Protein AF-A0A2R4W1M3-F1 (afdb_monomer_lite)

Secondary structure (DSSP, 8-state):
--------PPP--BSBEEE--HHHHHHHHHT--EEEEEEEETTEEEEEEEEEEEEEE--SSPPPEEETTEEEEEGGGSS-EEEEE-TTT--EEEEEE-SSEEEEEEE---HHHHHHHHHHHHHHHHHHSSS----

Foldseek 3Di:
DDPPPPPPDDDDDDQKDKFQDLVVVQVVLQPFFKKWKWKAFPVGTDDIDIATAPEEEADDPDDWDDPPRYTYHHSVQFRIKIWHADPVVRFIWIWGHDPGIIMIIGGDDDPPVVVVVVVVVVVVVVVVVPPPDDD

Radius of gyration: 19.26 Å; chains: 1; bounding box: 47×77×34 Å

Structure (mmCIF, N/CA/C/O backbone):
data_AF-A0A2R4W1M3-F1
#
_entry.id   AF-A0A2R4W1M3-F1
#
loop_
_atom_site.group_PDB
_atom_site.id
_atom_site.type_symbol
_atom_site.label_atom_id
_atom_site.label_alt_id
_atom_site.label_comp_id
_atom_site.label_asym_id
_atom_site.label_entity_id
_atom_site.label_seq_id
_atom_site.pdbx_PDB_ins_code
_atom_site.Cartn_x
_atom_site.Cartn_y
_atom_site.Cartn_z
_atom_site.occupancy
_atom_site.B_iso_or_equiv
_atom_site.auth_seq_id
_atom_site.auth_comp_id
_atom_site.auth_asym_id
_atom_site.auth_atom_id
_atom_site.pdbx_PDB_model_num
ATOM 1 N N . MET A 1 1 ? -34.669 28.988 6.140 1.00 44.16 1 MET A N 1
ATOM 2 C CA . MET A 1 1 ? -33.745 27.832 6.177 1.00 44.16 1 MET A CA 1
ATOM 3 C C . MET A 1 1 ? -33.191 27.624 4.780 1.00 44.16 1 MET A C 1
ATOM 5 O O . MET A 1 1 ? -33.916 27.179 3.902 1.00 44.16 1 MET A O 1
ATOM 9 N N . GLN A 1 2 ? -31.950 28.040 4.546 1.00 42.50 2 GLN A N 1
ATOM 10 C CA . GLN A 1 2 ? -31.297 27.914 3.248 1.00 42.50 2 GLN A CA 1
ATOM 11 C C . GLN A 1 2 ? -30.707 26.503 3.169 1.00 42.50 2 GLN A C 1
ATOM 13 O O . GLN A 1 2 ? -29.810 26.169 3.941 1.00 42.50 2 GLN A O 1
ATOM 18 N N . LYS A 1 3 ? -31.268 25.646 2.305 1.00 48.78 3 LYS A N 1
ATOM 19 C CA . LYS A 1 3 ? -30.679 24.337 1.994 1.00 48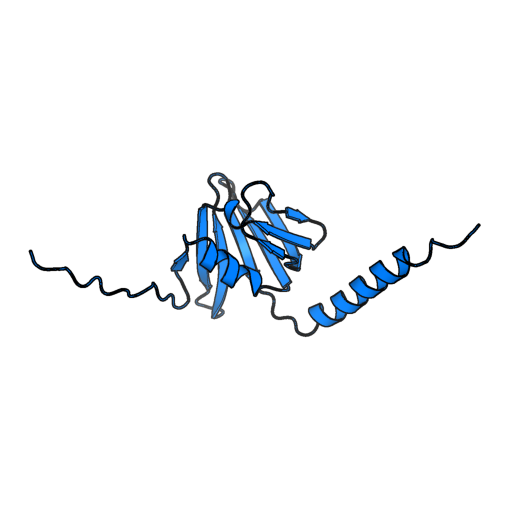.78 3 LYS A CA 1
ATOM 20 C C . LYS A 1 3 ? -29.295 24.600 1.408 1.00 48.78 3 LYS A C 1
ATOM 22 O O . LYS A 1 3 ? -29.184 25.144 0.311 1.00 48.78 3 LYS A O 1
ATOM 27 N N . ARG A 1 4 ? -28.253 24.251 2.160 1.00 51.81 4 ARG A N 1
ATOM 28 C CA . ARG A 1 4 ? -26.889 24.175 1.643 1.00 51.81 4 ARG A CA 1
ATOM 29 C C . ARG A 1 4 ? -26.920 23.108 0.551 1.00 51.81 4 ARG A C 1
ATOM 31 O O . ARG A 1 4 ? -27.242 21.959 0.834 1.00 51.81 4 ARG A O 1
ATOM 38 N N . VAL A 1 5 ? -26.678 23.500 -0.695 1.00 57.19 5 VAL A N 1
ATOM 39 C CA . VAL A 1 5 ? -26.357 22.537 -1.747 1.00 57.19 5 VAL A CA 1
ATOM 40 C C . VAL A 1 5 ? -24.977 22.012 -1.376 1.00 57.19 5 VAL A C 1
ATOM 42 O O . VAL A 1 5 ? -23.991 22.735 -1.496 1.00 57.19 5 VAL A O 1
ATOM 45 N N . GLU A 1 6 ? -24.915 20.809 -0.811 1.00 60.44 6 GLU A N 1
ATOM 46 C CA . GLU A 1 6 ? -23.653 20.092 -0.674 1.00 60.44 6 GLU A CA 1
ATOM 47 C C . GLU A 1 6 ? -23.130 19.865 -2.091 1.00 60.44 6 GLU A C 1
ATOM 49 O O . GLU A 1 6 ? -23.709 19.103 -2.865 1.00 60.44 6 GLU A O 1
ATOM 54 N N . SER A 1 7 ? -22.081 20.589 -2.479 1.00 59.38 7 SER A N 1
ATOM 55 C CA . SER A 1 7 ? -21.357 20.266 -3.700 1.00 59.38 7 SER A CA 1
ATOM 56 C C . SER A 1 7 ? -20.729 18.892 -3.484 1.00 59.38 7 SER A C 1
ATOM 58 O O . SER A 1 7 ? -19.707 18.776 -2.810 1.00 59.38 7 SER A O 1
ATOM 60 N N . GLY A 1 8 ? -21.384 17.851 -3.998 1.00 71.88 8 GLY A N 1
ATOM 61 C CA . GLY A 1 8 ? -20.969 16.452 -3.907 1.00 71.88 8 GLY A CA 1
ATOM 62 C C . GLY A 1 8 ? -19.758 16.137 -4.783 1.00 71.88 8 GLY A C 1
ATOM 63 O O . GLY A 1 8 ? -19.815 15.236 -5.614 1.00 71.88 8 GLY A O 1
ATOM 64 N N . LEU A 1 9 ? -18.681 16.909 -4.645 1.00 77.44 9 LEU A N 1
ATOM 65 C CA . LEU A 1 9 ? -17.403 16.593 -5.265 1.00 77.44 9 LEU A CA 1
ATOM 66 C C . LEU A 1 9 ? -16.717 15.524 -4.414 1.00 77.44 9 LEU A C 1
ATOM 68 O O . LEU A 1 9 ? -16.468 15.723 -3.227 1.00 77.44 9 LEU A O 1
ATOM 72 N N . VAL A 1 10 ? -16.441 14.378 -5.031 1.00 82.88 10 VAL A N 1
ATOM 73 C CA . VAL A 1 10 ? -15.589 13.335 -4.452 1.00 82.88 10 VAL A CA 1
ATOM 74 C C . VAL A 1 10 ? -14.124 13.748 -4.635 1.00 82.88 10 VAL A C 1
ATOM 76 O O . VAL A 1 10 ? -13.802 14.506 -5.552 1.00 82.88 10 VAL A O 1
ATOM 79 N N . ALA A 1 11 ? -13.239 13.276 -3.756 1.00 85.00 11 ALA A N 1
ATOM 80 C CA . ALA A 1 11 ? -11.810 13.554 -3.848 1.00 85.00 11 ALA A CA 1
ATOM 81 C C . ALA A 1 11 ? -11.219 13.062 -5.182 1.00 85.00 11 ALA A C 1
ATOM 83 O O . ALA A 1 11 ? -11.558 11.983 -5.668 1.00 85.00 11 ALA A O 1
ATOM 84 N N . CYS A 1 12 ? -10.310 13.856 -5.747 1.00 86.75 12 CYS A N 1
ATOM 85 C CA . CYS A 1 12 ? -9.506 13.506 -6.912 1.00 86.75 12 CYS A CA 1
ATOM 86 C C . CYS A 1 12 ? -8.034 13.566 -6.498 1.00 86.75 12 CYS A C 1
ATOM 88 O O . CYS A 1 12 ? -7.588 14.592 -5.984 1.00 86.75 12 CYS A O 1
ATOM 90 N N . PHE A 1 13 ? -7.305 12.471 -6.700 1.00 86.06 13 PHE A N 1
ATOM 91 C CA . PHE A 1 13 ? -5.886 12.366 -6.373 1.00 86.06 13 PHE A CA 1
ATOM 92 C C . PHE A 1 13 ? -5.070 12.327 -7.663 1.00 86.06 13 PHE A C 1
ATOM 94 O O . PHE A 1 13 ? -5.436 11.624 -8.605 1.00 86.06 13 PHE A O 1
ATOM 101 N N . VAL A 1 14 ? -3.965 13.070 -7.698 1.00 87.31 14 VAL A N 1
ATOM 102 C CA . VAL A 1 14 ? -2.999 13.055 -8.801 1.00 87.31 14 VAL A CA 1
ATOM 103 C C . VAL A 1 14 ? -1.631 12.788 -8.192 1.00 87.31 14 VAL A C 1
ATOM 105 O O . VAL A 1 14 ? -1.152 13.613 -7.420 1.00 87.31 14 VAL A O 1
ATOM 108 N N . ASN A 1 15 ? -1.037 11.646 -8.545 1.00 85.62 15 ASN A N 1
ATOM 109 C CA . ASN A 1 15 ? 0.282 11.138 -8.132 1.00 85.62 15 ASN A CA 1
ATOM 110 C C . ASN A 1 15 ? 0.466 10.829 -6.639 1.00 85.62 15 ASN A C 1
ATOM 112 O O . ASN A 1 15 ? 1.025 9.789 -6.305 1.00 85.62 15 ASN A O 1
ATOM 116 N N . ASP A 1 16 ? -0.011 11.690 -5.747 1.00 91.31 16 ASP A N 1
ATOM 117 C CA . ASP A 1 16 ? 0.202 11.586 -4.308 1.00 91.31 16 ASP A CA 1
ATOM 118 C C . ASP A 1 16 ? -1.100 11.862 -3.555 1.00 91.31 16 ASP A C 1
ATOM 120 O O . ASP A 1 16 ? -1.948 12.661 -3.971 1.00 91.31 16 ASP A O 1
ATOM 124 N N . GLY A 1 17 ? -1.277 11.196 -2.417 1.00 94.06 17 GLY A N 1
ATOM 125 C CA . GLY A 1 17 ? -2.468 11.396 -1.603 1.00 94.06 17 GLY A CA 1
ATOM 126 C C . GLY A 1 17 ? -2.687 10.323 -0.554 1.00 94.06 17 GLY A C 1
ATOM 127 O O . GLY A 1 17 ? -2.073 9.262 -0.593 1.00 94.06 17 GLY A O 1
ATOM 128 N N . ILE A 1 18 ? -3.589 10.609 0.383 1.00 96.25 18 ILE A N 1
ATOM 129 C CA . ILE A 1 18 ? -3.979 9.685 1.448 1.00 96.25 18 ILE A CA 1
ATOM 130 C C . ILE A 1 18 ? -5.418 9.232 1.214 1.00 96.25 18 ILE A C 1
ATOM 132 O O . ILE A 1 18 ? -6.330 10.048 1.072 1.00 96.25 18 ILE A O 1
ATOM 136 N N . ILE A 1 19 ? -5.621 7.919 1.212 1.00 96.38 19 ILE A N 1
ATOM 137 C CA . ILE A 1 19 ? -6.899 7.260 0.975 1.00 96.38 19 ILE A CA 1
ATOM 138 C C . ILE A 1 19 ? -7.314 6.514 2.239 1.00 96.38 19 ILE A C 1
ATOM 140 O O . ILE A 1 19 ? -6.734 5.495 2.611 1.00 96.38 19 ILE A O 1
ATOM 144 N N . TYR A 1 20 ? -8.374 7.010 2.873 1.00 96.06 20 TYR A N 1
ATOM 145 C CA . TYR A 1 20 ? -8.997 6.380 4.043 1.00 96.06 20 TYR A CA 1
ATOM 146 C C . TYR A 1 20 ? -10.133 5.425 3.661 1.00 96.06 20 TYR A C 1
ATOM 148 O O . TYR A 1 20 ? -10.448 4.474 4.381 1.00 96.06 20 TYR A O 1
ATOM 156 N N . GLN A 1 21 ? -10.786 5.680 2.525 1.00 95.88 21 GLN A N 1
ATOM 157 C CA . GLN A 1 21 ? -11.982 4.956 2.129 1.00 95.88 21 GLN A CA 1
ATOM 158 C C . GLN A 1 21 ? -11.625 3.538 1.669 1.00 95.88 21 GLN A C 1
ATOM 160 O O . GLN A 1 21 ? -11.005 3.334 0.628 1.00 95.88 21 GLN A O 1
ATOM 165 N N . LYS A 1 22 ? -12.094 2.526 2.410 1.00 96.44 22 LYS A N 1
ATOM 166 C CA . LYS A 1 22 ? -11.770 1.107 2.153 1.00 96.44 22 LYS A CA 1
ATOM 167 C C . LYS A 1 22 ? -12.137 0.622 0.755 1.00 96.44 22 LYS A C 1
ATOM 169 O O . LYS A 1 22 ? -11.467 -0.250 0.216 1.00 96.44 22 LYS A O 1
ATOM 174 N N . LYS A 1 23 ? -13.200 1.178 0.169 1.00 95.44 23 LYS A N 1
ATOM 175 C CA . LYS A 1 23 ? -13.619 0.853 -1.202 1.00 95.44 23 LYS A CA 1
ATOM 176 C C . LYS A 1 23 ? -12.601 1.334 -2.238 1.00 95.44 23 LYS A C 1
ATOM 178 O O . LYS A 1 23 ? -12.326 0.600 -3.179 1.00 95.44 23 LYS A O 1
ATOM 183 N N . ASP A 1 24 ? -12.016 2.508 -2.025 1.00 95.62 24 ASP A N 1
ATOM 184 C CA . ASP A 1 24 ? -11.024 3.081 -2.935 1.00 95.62 24 ASP A CA 1
ATOM 185 C C . ASP A 1 24 ? -9.672 2.378 -2.770 1.00 95.62 24 ASP A C 1
ATOM 187 O O . ASP A 1 24 ? -9.053 2.012 -3.765 1.00 95.62 24 ASP A O 1
ATOM 191 N N . MET A 1 25 ? -9.277 2.066 -1.526 1.00 97.19 25 MET A N 1
ATOM 192 C CA . MET A 1 25 ? -8.121 1.198 -1.253 1.00 97.19 25 MET A CA 1
ATOM 193 C C . MET A 1 25 ? -8.271 -0.159 -1.950 1.00 97.19 25 MET A C 1
ATOM 195 O O . MET A 1 25 ? -7.337 -0.630 -2.588 1.00 97.19 25 MET A O 1
ATOM 199 N N . LEU A 1 26 ? -9.453 -0.781 -1.844 1.00 97.31 26 LEU A N 1
ATOM 200 C CA . LEU A 1 26 ? -9.725 -2.075 -2.466 1.00 97.31 26 LEU A CA 1
ATOM 201 C C . LEU A 1 26 ? -9.601 -1.985 -3.980 1.00 97.31 26 LEU A C 1
ATOM 203 O O . LEU A 1 26 ? -8.953 -2.842 -4.565 1.00 97.31 26 LEU A O 1
ATOM 207 N N . ARG A 1 27 ? -10.181 -0.952 -4.598 1.00 94.88 27 ARG A N 1
ATOM 208 C CA . ARG A 1 27 ? -10.098 -0.739 -6.044 1.00 94.88 27 ARG A CA 1
ATOM 209 C C . ARG A 1 27 ? -8.644 -0.647 -6.511 1.00 94.88 27 ARG A C 1
ATOM 211 O O . ARG A 1 27 ? -8.246 -1.436 -7.350 1.00 94.88 27 ARG A O 1
ATOM 218 N N . ILE A 1 28 ? -7.855 0.246 -5.915 1.00 93.88 28 ILE A N 1
ATOM 219 C CA . ILE A 1 28 ? -6.466 0.498 -6.335 1.00 93.88 28 ILE A CA 1
ATOM 220 C C . ILE A 1 28 ? -5.586 -0.736 -6.137 1.00 93.88 28 ILE A C 1
ATOM 222 O O . ILE A 1 28 ? -4.822 -1.106 -7.020 1.00 93.88 28 ILE A O 1
ATOM 226 N N . LEU A 1 29 ? -5.698 -1.395 -4.983 1.00 96.44 29 LEU A N 1
ATOM 227 C CA . LEU A 1 29 ? -4.875 -2.564 -4.683 1.00 96.44 29 LEU A CA 1
ATOM 228 C C . LEU A 1 29 ? -5.284 -3.797 -5.503 1.00 96.44 29 LEU A C 1
ATOM 230 O O . LEU A 1 29 ? -4.449 -4.672 -5.713 1.00 96.44 29 LEU A O 1
ATOM 234 N N . SER A 1 30 ? -6.549 -3.898 -5.933 1.00 95.62 30 SER A N 1
ATOM 235 C CA . SER A 1 30 ? -7.029 -5.029 -6.748 1.00 95.62 30 SER A CA 1
ATOM 236 C C . SER A 1 30 ? -6.478 -5.013 -8.169 1.00 95.62 30 SER A C 1
ATOM 238 O O . SER A 1 30 ? -6.419 -6.069 -8.789 1.00 95.62 30 SER A O 1
ATOM 240 N N . ASP A 1 31 ? -6.077 -3.843 -8.665 1.00 91.62 31 ASP A N 1
ATOM 241 C CA . ASP A 1 31 ? -5.493 -3.687 -10.000 1.00 91.62 31 ASP A CA 1
ATOM 242 C C . ASP A 1 31 ? -4.004 -4.092 -10.026 1.00 91.62 31 ASP A C 1
ATOM 244 O O . ASP A 1 31 ? -3.375 -4.124 -11.082 1.00 91.62 31 ASP A O 1
ATOM 248 N N . LEU A 1 32 ? -3.422 -4.416 -8.864 1.00 93.62 32 LEU A N 1
ATOM 249 C CA . LEU A 1 32 ? -2.041 -4.870 -8.755 1.00 93.62 32 LEU A CA 1
ATOM 250 C C . LEU A 1 32 ? -1.909 -6.346 -9.118 1.00 93.62 32 LEU A C 1
ATOM 252 O O . LEU A 1 32 ? -2.728 -7.178 -8.733 1.00 93.62 32 LEU A O 1
ATOM 256 N N . LEU A 1 33 ? -0.811 -6.668 -9.799 1.00 92.44 33 LEU A N 1
ATOM 257 C CA . LEU A 1 33 ? -0.472 -8.023 -10.217 1.00 92.44 33 LEU A CA 1
ATOM 258 C C . LEU A 1 33 ? 0.768 -8.499 -9.470 1.00 92.44 33 LEU A C 1
ATOM 260 O O . LEU A 1 33 ? 0.654 -9.079 -8.391 1.00 92.44 33 LEU A O 1
ATOM 264 N N . PHE A 1 34 ? 1.956 -8.224 -10.001 1.00 94.00 34 PHE A N 1
ATOM 265 C CA . PHE A 1 34 ? 3.218 -8.506 -9.331 1.00 94.00 34 PHE A CA 1
ATOM 266 C C . PHE A 1 34 ? 3.733 -7.274 -8.624 1.00 94.00 34 PHE A C 1
ATOM 268 O O . PHE A 1 34 ? 3.716 -6.170 -9.166 1.00 94.00 34 PHE A O 1
ATOM 275 N N . VAL A 1 35 ? 4.201 -7.475 -7.400 1.00 95.88 35 VAL A N 1
ATOM 276 C CA . VAL A 1 35 ? 4.705 -6.391 -6.571 1.00 95.88 35 VAL A CA 1
ATOM 277 C C . VAL A 1 35 ? 5.962 -6.821 -5.833 1.00 95.88 35 VAL A C 1
ATOM 279 O O . VAL A 1 35 ? 6.098 -7.977 -5.421 1.00 95.88 35 VAL A O 1
ATOM 282 N N . LYS A 1 36 ? 6.855 -5.861 -5.606 1.00 96.06 36 LYS A N 1
ATOM 283 C CA . LYS A 1 36 ? 7.832 -5.929 -4.521 1.00 96.06 36 LYS A CA 1
ATOM 284 C C . LYS A 1 36 ? 7.198 -5.302 -3.284 1.00 96.06 36 LYS A C 1
ATOM 286 O O . 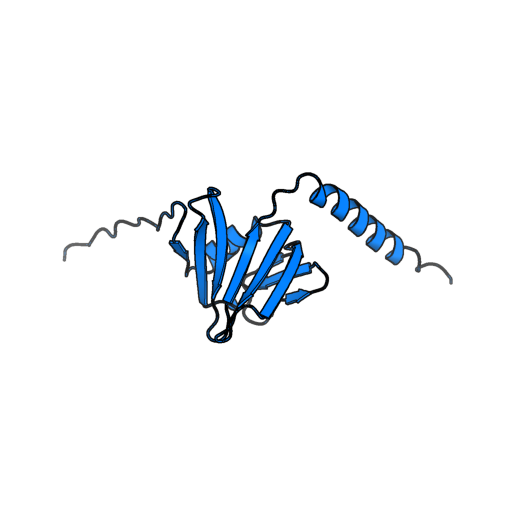LYS A 1 36 ? 6.501 -4.294 -3.391 1.00 96.06 36 LYS A O 1
ATOM 291 N N . TYR A 1 37 ? 7.444 -5.872 -2.112 1.00 97.25 37 TYR A N 1
ATOM 292 C CA . TYR A 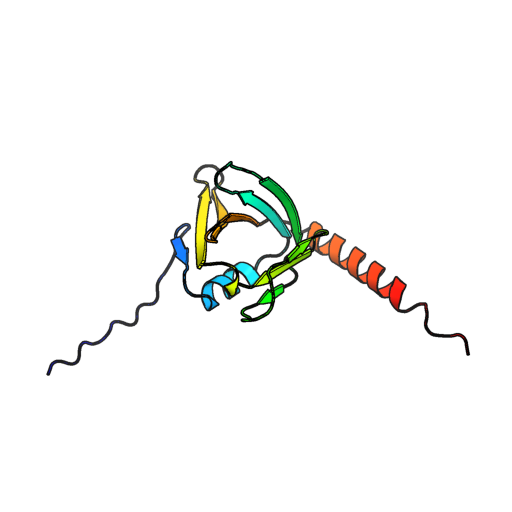1 37 ? 6.982 -5.313 -0.848 1.00 97.25 37 TYR A CA 1
ATOM 293 C C . TYR A 1 37 ? 8.114 -5.139 0.160 1.00 97.25 37 TYR A C 1
ATOM 295 O O . TYR A 1 37 ? 9.110 -5.868 0.159 1.00 97.25 37 TYR A O 1
ATOM 303 N N . GLU A 1 38 ? 7.938 -4.165 1.046 1.00 97.88 38 GLU A N 1
ATOM 304 C CA . GLU A 1 38 ? 8.855 -3.846 2.137 1.00 97.88 38 GLU A CA 1
ATOM 305 C C . GLU A 1 38 ? 8.048 -3.541 3.402 1.00 97.88 38 GLU A C 1
ATOM 307 O O . GLU A 1 38 ? 7.168 -2.685 3.386 1.00 97.88 38 GLU A O 1
ATOM 312 N N . GLN A 1 39 ? 8.328 -4.245 4.499 1.00 97.81 39 GLN A N 1
ATOM 313 C CA . GLN A 1 39 ? 7.718 -3.982 5.802 1.00 97.81 39 GLN A CA 1
ATOM 314 C C . GLN A 1 39 ? 8.653 -3.107 6.636 1.00 97.81 39 GLN A C 1
ATOM 316 O O . GLN A 1 39 ? 9.809 -3.484 6.849 1.00 97.81 39 GLN A O 1
ATOM 321 N N . TYR A 1 40 ? 8.133 -2.002 7.161 1.00 98.38 40 TYR 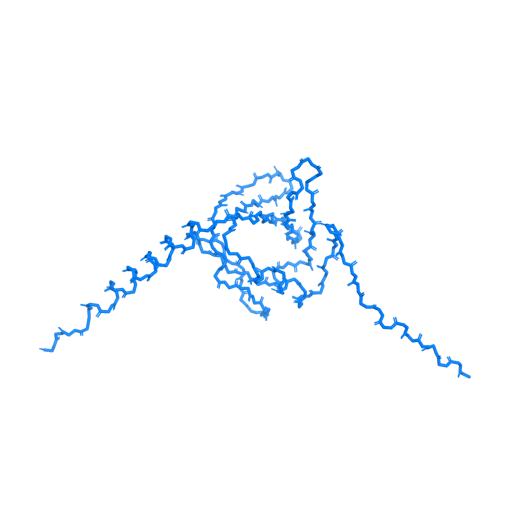A N 1
ATOM 322 C CA . TYR A 1 40 ? 8.843 -1.075 8.039 1.00 98.38 40 TYR A CA 1
ATOM 323 C C . TYR A 1 40 ? 8.176 -1.005 9.410 1.00 98.38 40 TYR A C 1
ATOM 325 O O . TYR A 1 40 ? 6.954 -0.985 9.495 1.00 98.38 40 TYR A O 1
ATOM 333 N N . ASP A 1 41 ? 8.966 -0.923 10.476 1.00 97.38 41 ASP A N 1
ATOM 334 C CA . ASP A 1 41 ? 8.493 -0.550 11.814 1.00 97.38 41 ASP A CA 1
ATOM 335 C C . ASP A 1 41 ? 9.342 0.598 12.392 1.00 97.38 41 ASP A C 1
ATOM 337 O O . ASP A 1 41 ? 10.155 1.205 11.689 1.00 97.38 41 ASP A O 1
ATOM 341 N N . SER A 1 42 ? 9.181 0.895 13.685 1.00 95.69 42 SER A N 1
ATOM 342 C CA . SER A 1 42 ? 9.919 1.955 14.392 1.00 95.69 42 SER A CA 1
ATOM 343 C C . SER A 1 42 ? 11.448 1.833 14.331 1.00 95.69 42 SER A C 1
ATOM 345 O O . SER A 1 42 ? 12.156 2.816 14.537 1.00 95.69 42 SER A O 1
ATOM 347 N N . SER A 1 43 ? 11.969 0.646 14.034 1.00 96.62 43 SER A N 1
ATOM 348 C CA . SER A 1 43 ? 13.399 0.361 13.906 1.00 96.62 43 SER A CA 1
ATOM 349 C C . SER A 1 43 ? 13.867 0.192 12.456 1.00 96.62 43 SER A C 1
ATOM 351 O O . SER A 1 43 ? 15.020 -0.174 12.223 1.00 96.62 43 SER A O 1
ATOM 353 N N . GLY A 1 44 ? 13.003 0.494 11.482 1.00 97.00 44 GLY A N 1
ATOM 354 C CA . GLY A 1 44 ? 13.325 0.544 10.057 1.00 97.00 44 GLY A CA 1
ATOM 355 C C . GLY A 1 44 ? 12.840 -0.673 9.269 1.00 97.00 44 GLY A C 1
ATOM 356 O O . GLY A 1 44 ? 11.841 -1.303 9.612 1.00 97.00 44 GLY A O 1
ATOM 357 N N . LEU A 1 45 ? 13.537 -0.982 8.171 1.00 97.81 45 LEU A N 1
ATOM 358 C CA . LEU A 1 45 ? 13.182 -2.076 7.264 1.00 97.81 45 LEU A CA 1
ATOM 359 C C . LEU A 1 45 ? 13.332 -3.435 7.963 1.00 97.81 45 LEU A C 1
ATOM 361 O O . LEU A 1 45 ? 14.410 -3.776 8.452 1.00 97.81 45 LEU A O 1
ATOM 365 N N . LYS A 1 46 ? 12.263 -4.232 7.969 1.00 97.62 46 LYS A N 1
ATOM 366 C CA . LYS A 1 46 ? 12.227 -5.559 8.598 1.00 97.62 46 LYS A CA 1
ATOM 367 C C . LYS A 1 46 ? 12.225 -6.708 7.62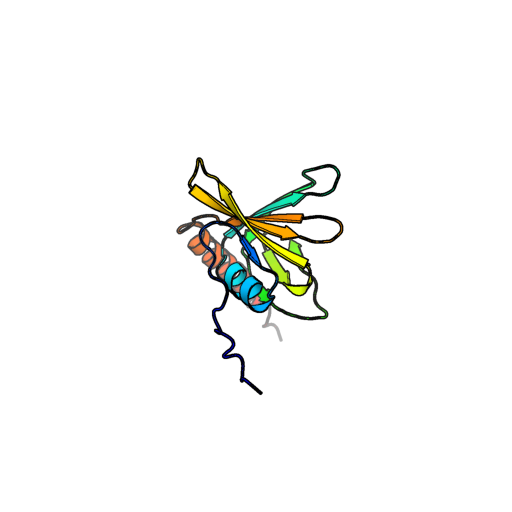7 1.00 97.62 46 LYS A C 1
ATOM 369 O O . LYS A 1 46 ? 12.910 -7.704 7.853 1.00 97.62 46 LYS A O 1
ATOM 374 N N . LYS A 1 47 ? 11.406 -6.605 6.590 1.00 95.19 47 LYS A N 1
ATOM 375 C CA . LYS A 1 47 ? 11.203 -7.683 5.628 1.00 95.19 47 LYS A CA 1
ATOM 376 C C . LYS A 1 47 ? 11.066 -7.094 4.246 1.00 95.19 47 LYS A C 1
ATOM 378 O O . LYS A 1 47 ? 10.505 -6.017 4.080 1.00 95.19 47 LYS A O 1
ATOM 383 N N . THR A 1 48 ? 11.546 -7.839 3.268 1.00 96.94 48 THR A N 1
ATOM 384 C CA . THR A 1 48 ? 11.361 -7.541 1.857 1.00 96.94 48 THR A CA 1
ATOM 385 C C . THR A 1 48 ? 11.020 -8.829 1.126 1.00 96.94 48 THR A C 1
ATOM 387 O O . THR A 1 48 ? 11.350 -9.920 1.599 1.00 96.94 48 THR A O 1
ATOM 390 N N . GLY A 1 49 ? 10.331 -8.711 0.004 1.00 95.44 49 GLY A N 1
ATOM 391 C CA . GLY A 1 49 ? 10.031 -9.838 -0.857 1.00 95.44 49 GLY A CA 1
ATOM 392 C C . GLY A 1 49 ? 9.305 -9.401 -2.114 1.00 95.44 49 GLY A C 1
ATOM 393 O O . GLY A 1 49 ? 9.014 -8.221 -2.310 1.00 95.44 49 GLY A O 1
ATOM 394 N N . GLU A 1 50 ? 9.003 -10.377 -2.955 1.00 95.75 50 GLU A N 1
ATOM 395 C CA . GLU A 1 50 ? 8.190 -10.207 -4.151 1.00 95.75 50 GLU A CA 1
ATOM 396 C C . GLU A 1 50 ? 7.042 -11.211 -4.127 1.00 95.75 50 GLU A C 1
ATOM 398 O O . GLU A 1 50 ? 7.143 -12.287 -3.529 1.00 95.75 50 GLU A O 1
ATOM 403 N N . GLY A 1 51 ? 5.935 -10.865 -4.770 1.00 94.19 51 GLY A N 1
ATOM 404 C CA . GLY A 1 51 ? 4.810 -11.775 -4.886 1.00 94.19 51 GLY A CA 1
ATOM 405 C C . GLY A 1 51 ? 3.708 -11.258 -5.788 1.00 94.19 51 GLY A C 1
ATOM 406 O O . GLY A 1 51 ? 3.692 -10.097 -6.196 1.00 94.19 51 GLY A O 1
ATOM 407 N N . ARG A 1 52 ? 2.770 -12.154 -6.081 1.00 94.31 52 ARG A N 1
ATOM 408 C CA . ARG A 1 52 ? 1.549 -11.854 -6.812 1.00 94.31 52 ARG A CA 1
ATOM 409 C C . ARG A 1 52 ? 0.434 -11.490 -5.849 1.00 94.31 52 ARG A C 1
ATOM 411 O O . ARG A 1 52 ? 0.165 -12.236 -4.904 1.00 94.31 52 ARG A O 1
ATOM 418 N N . VAL A 1 53 ? -0.264 -10.400 -6.123 1.00 95.62 53 VAL A N 1
ATOM 419 C CA . VAL A 1 53 ? -1.537 -10.073 -5.488 1.00 95.62 53 VAL A CA 1
ATOM 420 C C . VAL A 1 53 ? -2.592 -11.026 -6.039 1.00 95.62 53 VAL A C 1
ATOM 422 O O . VAL A 1 53 ? -3.064 -10.909 -7.162 1.00 95.62 53 VAL A O 1
ATOM 425 N N . PHE A 1 54 ? -2.925 -12.036 -5.240 1.00 94.00 54 PHE A N 1
ATOM 426 C CA . PHE A 1 54 ? -3.940 -13.032 -5.576 1.00 94.00 54 PHE A CA 1
ATOM 427 C C . PHE A 1 54 ? -5.343 -12.513 -5.310 1.00 94.00 54 PHE A C 1
ATOM 429 O O . PHE A 1 54 ? -6.284 -12.825 -6.040 1.00 94.00 54 PHE A O 1
ATOM 436 N N . ARG A 1 55 ? -5.505 -11.774 -4.211 1.00 95.44 55 ARG A N 1
ATOM 437 C CA . ARG A 1 55 ? -6.804 -11.240 -3.828 1.00 95.44 55 ARG A CA 1
ATOM 438 C C . ARG A 1 55 ? -6.661 -10.020 -2.952 1.00 95.44 55 ARG A C 1
ATOM 440 O O . ARG A 1 55 ? -5.909 -10.036 -1.981 1.00 95.44 55 ARG A O 1
ATOM 447 N N . VAL A 1 56 ? -7.500 -9.033 -3.222 1.00 97.62 56 VAL A N 1
ATOM 448 C CA . VAL A 1 56 ? -7.784 -7.945 -2.296 1.00 97.62 56 VAL A CA 1
ATOM 449 C C . VAL A 1 56 ? -9.249 -8.022 -1.911 1.00 97.62 56 VAL A C 1
ATOM 451 O O . VAL A 1 56 ? -10.117 -8.289 -2.742 1.00 97.62 56 VAL A O 1
ATOM 454 N N . TYR A 1 57 ? -9.538 -7.856 -0.631 1.00 97.12 57 TYR A N 1
ATOM 455 C CA . TYR A 1 57 ? -10.892 -7.955 -0.118 1.00 97.12 57 TYR A CA 1
ATOM 456 C C . TYR A 1 57 ? -11.113 -7.007 1.055 1.00 97.12 57 TYR A C 1
ATOM 458 O O . TYR A 1 57 ? -10.180 -6.497 1.671 1.00 97.12 57 TYR A O 1
ATOM 466 N N . ASN A 1 58 ? -12.384 -6.754 1.343 1.00 96.25 58 ASN A N 1
ATOM 467 C CA . ASN A 1 58 ? -12.835 -5.983 2.490 1.00 96.25 58 ASN A CA 1
ATOM 468 C C . ASN A 1 58 ? -13.687 -6.913 3.353 1.00 96.25 58 ASN A C 1
ATOM 470 O O . ASN A 1 58 ? -14.841 -7.190 3.028 1.00 96.25 58 ASN A O 1
ATOM 474 N N . ASN A 1 59 ? -13.082 -7.463 4.401 1.00 95.62 59 ASN A N 1
ATOM 475 C CA . ASN A 1 59 ? -13.707 -8.447 5.279 1.00 95.62 59 ASN A CA 1
ATOM 476 C C . ASN A 1 59 ? -13.367 -8.113 6.741 1.00 95.62 59 ASN A C 1
ATOM 478 O O . ASN A 1 59 ? -12.316 -7.546 7.017 1.00 95.62 59 ASN A O 1
ATOM 482 N N . THR A 1 60 ? -14.247 -8.397 7.695 1.00 93.44 60 THR A N 1
ATOM 483 C CA . THR A 1 60 ? -14.028 -8.028 9.106 1.00 93.44 60 THR A CA 1
ATOM 484 C C . THR A 1 60 ? -13.285 -9.088 9.922 1.00 93.44 60 THR A C 1
ATOM 486 O O . THR A 1 60 ? -12.871 -8.797 11.037 1.00 93.44 60 THR A O 1
ATOM 489 N N . THR A 1 61 ? -13.108 -10.301 9.394 1.00 90.94 61 THR A N 1
ATOM 490 C CA . THR A 1 61 ? -12.576 -11.465 10.122 1.00 90.94 61 THR A CA 1
ATOM 491 C C . THR A 1 61 ? -11.239 -11.979 9.592 1.00 90.94 61 THR A C 1
ATOM 493 O O . THR A 1 61 ? -10.462 -12.543 10.353 1.00 90.94 61 THR A O 1
ATOM 496 N N . ASN A 1 62 ? -10.956 -11.813 8.302 1.00 92.94 62 ASN A N 1
ATOM 497 C CA . ASN A 1 62 ? -9.792 -12.427 7.659 1.00 92.94 62 ASN A CA 1
ATOM 498 C C . ASN A 1 62 ? -8.550 -11.522 7.742 1.00 92.94 62 ASN A C 1
ATOM 500 O O . ASN A 1 62 ? -8.660 -10.302 7.673 1.00 92.94 62 ASN A O 1
ATOM 504 N N . SER A 1 63 ? -7.351 -12.092 7.851 1.00 95.19 63 SER A N 1
ATOM 505 C CA . SER A 1 63 ? -6.097 -11.323 7.924 1.00 95.19 63 SER A CA 1
ATOM 506 C C . SER A 1 63 ? -5.462 -11.098 6.553 1.00 95.19 63 SER A C 1
ATOM 508 O O . SER A 1 63 ? -5.582 -11.935 5.662 1.00 95.19 63 SER A O 1
ATOM 510 N N . SER A 1 64 ? -4.702 -10.011 6.405 1.00 97.00 64 SER A N 1
ATOM 511 C CA . SER A 1 64 ? -3.765 -9.884 5.282 1.00 97.00 64 SER A CA 1
ATOM 512 C C . SER A 1 64 ? -2.621 -10.897 5.424 1.00 97.00 64 SER A C 1
ATOM 514 O O . SER A 1 64 ? -2.071 -11.054 6.513 1.00 97.00 64 SER A O 1
ATOM 516 N N . ILE A 1 65 ? -2.260 -11.585 4.339 1.00 96.56 65 ILE A N 1
ATOM 517 C CA . ILE A 1 65 ? -1.229 -12.633 4.308 1.00 96.56 65 ILE A CA 1
ATOM 518 C C . ILE A 1 65 ? -0.297 -12.383 3.123 1.00 96.56 65 ILE A C 1
ATOM 520 O O . ILE A 1 65 ? -0.743 -12.336 1.979 1.00 96.56 65 ILE A O 1
ATOM 524 N N . LEU A 1 66 ? 1.000 -12.250 3.402 1.00 95.38 66 LEU A N 1
ATOM 525 C CA . LEU A 1 66 ? 2.069 -12.151 2.408 1.00 95.38 66 LEU A CA 1
ATOM 526 C C . LEU A 1 66 ? 3.039 -13.312 2.663 1.00 95.38 66 LEU A C 1
ATOM 528 O O . LEU A 1 66 ? 3.830 -13.258 3.604 1.00 95.38 66 LEU A O 1
ATOM 532 N N . MET A 1 67 ? 2.941 -14.392 1.883 1.00 92.88 67 MET A N 1
ATOM 533 C CA . MET A 1 67 ? 3.746 -15.605 2.092 1.00 92.88 67 MET A CA 1
ATOM 534 C C . MET A 1 67 ? 3.935 -16.380 0.785 1.00 92.88 67 MET A C 1
ATOM 536 O O . MET A 1 67 ? 3.007 -16.483 -0.011 1.00 92.88 67 MET A O 1
ATOM 540 N N . ASN A 1 68 ? 5.115 -16.977 0.587 1.00 90.12 68 ASN A N 1
ATOM 541 C CA . ASN A 1 68 ? 5.425 -17.868 -0.543 1.00 90.12 68 ASN A CA 1
ATOM 542 C C . ASN A 1 68 ? 5.078 -17.257 -1.912 1.00 90.12 68 ASN A C 1
ATOM 544 O O . ASN A 1 68 ? 4.470 -17.913 -2.755 1.00 90.12 68 ASN A O 1
ATOM 548 N N . GLY A 1 69 ? 5.384 -15.969 -2.099 1.00 91.00 69 GLY A N 1
ATOM 549 C CA . GLY A 1 69 ? 5.073 -15.244 -3.333 1.00 91.00 69 GLY A CA 1
ATOM 550 C C . GLY A 1 69 ? 3.577 -15.017 -3.586 1.00 91.00 69 GLY A C 1
ATOM 551 O O . GLY A 1 69 ? 3.214 -14.550 -4.661 1.00 91.00 69 GLY A O 1
ATOM 552 N N . ARG A 1 70 ? 2.697 -15.323 -2.623 1.00 95.00 70 ARG A N 1
ATOM 553 C CA . ARG A 1 70 ? 1.246 -15.121 -2.708 1.00 95.00 70 ARG A CA 1
ATOM 554 C C . ARG A 1 70 ? 0.808 -14.046 -1.715 1.00 95.00 70 ARG A C 1
ATOM 556 O O . ARG A 1 70 ? 1.131 -14.109 -0.527 1.00 95.00 70 ARG A O 1
ATOM 563 N N . ILE A 1 71 ? 0.067 -13.061 -2.212 1.00 96.94 71 ILE A N 1
ATOM 564 C CA . ILE A 1 71 ? -0.363 -11.892 -1.447 1.00 96.94 71 ILE A CA 1
ATOM 565 C C . ILE A 1 71 ? -1.892 -11.830 -1.428 1.00 96.94 71 ILE A C 1
ATOM 567 O O . ILE A 1 71 ? -2.551 -11.722 -2.463 1.00 96.94 71 ILE A O 1
ATOM 571 N N . TYR A 1 72 ? -2.445 -11.878 -0.223 1.00 97.44 72 TYR A N 1
ATOM 572 C CA . TYR A 1 72 ? -3.858 -11.703 0.076 1.00 97.44 72 TYR A CA 1
ATOM 573 C C . TYR A 1 72 ? -3.996 -10.471 0.964 1.00 97.44 72 TYR A C 1
ATOM 575 O O . TYR A 1 72 ? -3.537 -10.485 2.104 1.00 97.44 72 TYR A O 1
ATOM 583 N N . LEU A 1 73 ? -4.616 -9.405 0.470 1.00 97.62 73 LEU A N 1
ATOM 584 C CA . LEU A 1 73 ? -4.760 -8.159 1.220 1.00 97.62 73 LEU A CA 1
ATOM 585 C C . LEU A 1 73 ? -6.192 -7.986 1.704 1.00 97.62 73 LEU A C 1
ATOM 587 O O . LEU A 1 73 ? -7.138 -7.985 0.918 1.00 97.62 73 LEU A O 1
ATOM 591 N N . ASN A 1 74 ? -6.341 -7.767 3.003 1.00 98.00 74 ASN A N 1
ATOM 592 C CA . ASN A 1 74 ? -7.560 -7.227 3.568 1.00 98.00 74 ASN A CA 1
ATOM 593 C C . ASN A 1 74 ? -7.383 -5.730 3.819 1.00 98.00 74 ASN A C 1
ATOM 595 O O . ASN A 1 74 ? -6.580 -5.329 4.658 1.00 98.00 74 ASN A O 1
ATOM 599 N N . VAL A 1 75 ? -8.176 -4.890 3.159 1.00 97.94 75 VAL A N 1
ATOM 600 C CA . VAL A 1 75 ? -8.100 -3.428 3.350 1.00 97.94 75 VAL A CA 1
ATOM 601 C C . VAL A 1 75 ? -8.482 -2.977 4.763 1.00 97.94 75 VAL A C 1
ATOM 603 O O . VAL A 1 75 ? -8.141 -1.862 5.161 1.00 97.94 75 VAL A O 1
ATOM 606 N N . ASN A 1 76 ? -9.148 -3.839 5.539 1.00 97.38 76 ASN A N 1
ATOM 607 C CA . ASN A 1 76 ? -9.431 -3.599 6.956 1.00 97.38 76 ASN A CA 1
ATOM 608 C C . ASN A 1 76 ? -8.241 -3.894 7.880 1.00 97.38 76 ASN A C 1
ATOM 610 O O . ASN A 1 76 ? -8.312 -3.554 9.054 1.00 97.38 76 ASN A O 1
ATOM 614 N N . SER A 1 77 ? -7.152 -4.494 7.384 1.00 97.31 77 SER A N 1
ATOM 615 C CA . SER A 1 77 ? -5.911 -4.646 8.161 1.00 97.31 77 SER A CA 1
ATOM 616 C C . SER A 1 77 ? -5.114 -3.346 8.290 1.00 97.31 77 SER A C 1
ATOM 618 O O . SER A 1 77 ? -4.164 -3.305 9.061 1.00 97.31 77 SER A O 1
ATOM 620 N N . PHE A 1 78 ? -5.474 -2.307 7.537 1.00 97.88 78 PHE A N 1
ATOM 621 C CA . PHE A 1 78 ? -4.732 -1.050 7.454 1.00 97.88 78 PHE A CA 1
ATOM 622 C C . PHE A 1 78 ? -5.637 0.110 7.854 1.00 97.88 78 PHE A C 1
ATOM 624 O O . PHE A 1 78 ? -6.845 0.031 7.652 1.00 97.88 78 PHE A O 1
ATOM 631 N N . GLU A 1 79 ? -5.096 1.198 8.387 1.00 97.69 79 GLU A N 1
ATOM 632 C CA . GLU A 1 79 ? -5.864 2.407 8.706 1.00 97.69 79 GLU A CA 1
ATOM 633 C C . GLU A 1 79 ? -6.147 3.210 7.434 1.00 97.69 79 GLU A C 1
ATOM 635 O O . GLU A 1 79 ? -7.302 3.520 7.126 1.00 97.69 79 GLU A O 1
ATOM 640 N N . TYR A 1 80 ? -5.107 3.441 6.639 1.00 97.81 80 TYR A N 1
ATOM 641 C CA . TYR A 1 80 ? -5.161 4.154 5.369 1.00 97.81 80 TYR A CA 1
ATOM 642 C C . TYR A 1 80 ? -4.061 3.666 4.422 1.00 97.81 80 TYR A C 1
ATOM 644 O O . TYR A 1 80 ? -3.150 2.930 4.809 1.00 97.81 80 TYR A O 1
ATOM 652 N N . LEU A 1 81 ? -4.181 4.078 3.166 1.00 97.69 81 LEU A N 1
ATOM 653 C CA . LEU A 1 81 ? -3.174 3.911 2.127 1.00 97.69 81 LEU A CA 1
ATOM 654 C C . LEU A 1 81 ? -2.663 5.294 1.736 1.00 97.69 81 LEU A C 1
ATOM 656 O O . LEU A 1 81 ? -3.466 6.203 1.531 1.00 97.69 81 LEU A O 1
ATOM 660 N N . GLN A 1 82 ? -1.354 5.453 1.607 1.00 97.62 82 GLN A N 1
ATOM 661 C CA . GLN A 1 82 ? -0.744 6.637 1.018 1.00 97.62 82 GLN A CA 1
ATOM 662 C C . GLN A 1 82 ? -0.126 6.286 -0.332 1.00 97.62 82 GLN A C 1
ATOM 664 O O . GLN A 1 82 ? 0.536 5.261 -0.473 1.00 97.62 82 GLN A O 1
ATOM 669 N N . ILE A 1 83 ? -0.378 7.121 -1.332 1.00 96.12 83 ILE A N 1
ATOM 670 C CA . ILE A 1 83 ? 0.278 7.045 -2.632 1.00 96.12 83 ILE A CA 1
ATOM 671 C C . ILE A 1 83 ? 1.473 7.985 -2.580 1.00 96.12 83 ILE A C 1
ATOM 673 O O . ILE A 1 83 ? 1.334 9.140 -2.166 1.00 96.12 83 ILE A O 1
ATOM 677 N N . HIS A 1 84 ? 2.617 7.466 -2.995 1.00 95.38 84 HIS A N 1
ATOM 678 C CA . HIS A 1 84 ? 3.845 8.215 -3.164 1.00 95.38 84 HIS A CA 1
ATOM 679 C C . HIS A 1 84 ? 4.298 8.094 -4.608 1.00 95.38 84 HIS A C 1
ATOM 681 O O . HIS A 1 84 ? 4.261 6.999 -5.168 1.00 95.38 84 HIS A O 1
ATOM 687 N N . THR A 1 85 ? 4.793 9.181 -5.182 1.00 92.62 85 THR A N 1
ATOM 688 C CA . THR A 1 85 ? 5.496 9.159 -6.464 1.00 92.62 85 THR A CA 1
ATOM 689 C C . THR A 1 85 ? 6.946 9.569 -6.261 1.00 92.62 85 THR A C 1
ATOM 691 O O . THR A 1 85 ? 7.234 10.619 -5.687 1.00 92.62 85 THR A O 1
ATOM 694 N N . ASP A 1 86 ? 7.881 8.730 -6.712 1.00 87.31 86 ASP A N 1
ATOM 695 C CA . ASP A 1 86 ? 9.293 9.106 -6.722 1.00 87.31 86 ASP A CA 1
ATOM 696 C C . ASP A 1 86 ? 9.512 10.163 -7.819 1.00 87.31 86 ASP A C 1
ATOM 698 O O . ASP A 1 86 ? 9.274 9.881 -8.997 1.00 87.31 86 ASP A O 1
ATOM 702 N N . PRO A 1 87 ? 9.962 11.383 -7.474 1.00 85.69 87 PRO A N 1
ATOM 703 C CA . PRO A 1 87 ? 10.127 12.461 -8.444 1.00 85.69 87 PRO A CA 1
ATOM 704 C C . PRO A 1 87 ? 11.247 12.203 -9.463 1.00 85.69 87 PRO A C 1
ATOM 706 O O . PRO A 1 87 ? 11.275 12.858 -10.502 1.00 85.69 87 PRO A O 1
ATOM 709 N N . ASN A 1 88 ? 12.175 11.282 -9.187 1.00 89.06 88 ASN A N 1
ATOM 710 C CA . ASN A 1 88 ? 13.305 10.991 -10.070 1.00 89.06 88 ASN A CA 1
ATOM 711 C C . ASN A 1 88 ? 12.960 9.926 -11.110 1.00 89.06 88 ASN A C 1
ATOM 713 O O . ASN A 1 88 ? 13.386 10.025 -12.259 1.00 89.06 88 ASN A O 1
ATOM 717 N N . THR A 1 89 ? 12.208 8.901 -10.711 1.00 86.19 89 THR A N 1
ATOM 718 C CA . THR A 1 89 ? 11.831 7.782 -11.588 1.00 86.19 89 THR A CA 1
ATOM 719 C C . THR A 1 89 ? 10.420 7.925 -12.151 1.00 86.19 89 THR A C 1
ATOM 721 O O . THR A 1 89 ? 10.067 7.211 -13.086 1.00 86.19 89 THR A O 1
ATOM 724 N N . ASN A 1 90 ? 9.611 8.834 -11.595 1.00 84.56 90 ASN A N 1
ATOM 725 C CA . ASN A 1 90 ? 8.182 8.981 -11.873 1.00 84.56 90 ASN A CA 1
ATOM 726 C C . ASN A 1 90 ? 7.393 7.672 -11.667 1.00 84.56 90 ASN A C 1
ATOM 728 O O . ASN A 1 90 ? 6.361 7.448 -12.298 1.00 84.56 90 ASN A O 1
ATOM 732 N N . THR A 1 91 ? 7.891 6.794 -10.791 1.00 88.12 91 THR A N 1
ATOM 733 C CA . THR A 1 91 ? 7.221 5.547 -10.414 1.00 88.12 91 THR A CA 1
ATOM 734 C C . THR A 1 91 ? 6.479 5.743 -9.106 1.00 88.12 91 THR A C 1
ATOM 736 O O . THR A 1 91 ? 7.061 6.230 -8.130 1.00 88.12 91 THR A O 1
ATOM 739 N N . SER A 1 92 ? 5.220 5.320 -9.063 1.00 91.75 92 SER A N 1
ATOM 740 C CA . SER A 1 92 ? 4.421 5.378 -7.845 1.00 91.75 92 SER A CA 1
ATOM 741 C C . SER A 1 92 ? 4.516 4.083 -7.039 1.00 91.75 92 SER A C 1
ATOM 743 O O . SER A 1 92 ? 4.607 2.988 -7.594 1.00 91.75 92 SER A O 1
ATOM 745 N N . TYR A 1 93 ? 4.455 4.207 -5.719 1.00 95.25 93 TYR A N 1
ATOM 746 C CA . TYR A 1 93 ? 4.296 3.092 -4.793 1.00 95.25 93 TYR A CA 1
ATOM 747 C C . TYR A 1 93 ? 3.230 3.422 -3.752 1.00 95.25 93 TYR A C 1
ATOM 749 O O . TYR A 1 93 ? 2.871 4.580 -3.528 1.00 95.25 93 TYR A O 1
ATOM 757 N N . PHE A 1 94 ? 2.715 2.380 -3.111 1.00 96.75 94 PHE A N 1
ATOM 758 C CA . PHE A 1 94 ? 1.677 2.494 -2.095 1.00 96.75 94 PHE A CA 1
ATOM 759 C C . PHE A 1 94 ? 2.260 2.161 -0.732 1.00 96.75 94 PHE A C 1
ATOM 761 O O . PHE A 1 94 ? 2.923 1.139 -0.593 1.00 96.75 94 PHE A O 1
ATOM 768 N N . GLU A 1 95 ? 1.987 2.972 0.282 1.00 98.00 95 GLU A N 1
ATOM 769 C CA . GLU A 1 95 ? 2.310 2.657 1.670 1.00 98.00 95 GLU A CA 1
ATOM 770 C C . GLU A 1 95 ? 1.020 2.401 2.457 1.00 98.00 95 GLU A C 1
ATOM 772 O O . GLU A 1 95 ? 0.119 3.236 2.520 1.00 98.00 95 GLU A O 1
ATOM 777 N N . LEU A 1 96 ? 0.906 1.199 3.014 1.00 98.25 96 LEU A N 1
ATOM 778 C CA . LEU A 1 96 ? -0.226 0.730 3.802 1.00 98.25 96 LEU A CA 1
ATOM 779 C C . LEU A 1 96 ? 0.122 0.843 5.280 1.00 98.25 96 LEU A C 1
ATOM 781 O O . LEU A 1 96 ? 1.058 0.188 5.741 1.00 98.25 96 LEU A O 1
ATOM 785 N N . PHE A 1 97 ? -0.635 1.643 6.023 1.00 98.25 97 PHE A N 1
ATOM 786 C CA . PHE A 1 97 ? -0.312 1.957 7.413 1.00 98.25 97 PHE A CA 1
ATOM 787 C C . PHE A 1 97 ? -1.124 1.128 8.403 1.00 98.25 97 PHE A C 1
ATOM 789 O O . PHE A 1 97 ? -2.329 0.938 8.238 1.00 98.25 97 PHE A O 1
ATOM 796 N N . THR A 1 98 ? -0.456 0.674 9.458 1.00 96.62 98 THR A N 1
ATOM 797 C CA . THR A 1 98 ? -1.050 0.118 10.679 1.00 96.62 98 THR A CA 1
ATOM 798 C C . THR A 1 98 ? -0.481 0.875 11.889 1.00 96.62 98 THR A C 1
ATOM 800 O O . THR A 1 98 ? 0.499 1.606 11.722 1.00 96.62 98 THR A O 1
ATOM 803 N N . PRO A 1 99 ? -1.024 0.684 13.105 1.00 95.38 99 PRO A N 1
ATOM 804 C CA . PRO A 1 99 ? -0.470 1.318 14.302 1.00 95.38 99 PRO A CA 1
ATOM 805 C C . PRO A 1 99 ? 0.998 0.963 14.588 1.00 95.38 99 PRO A C 1
ATOM 807 O O . PRO A 1 99 ? 1.737 1.800 15.101 1.00 95.38 99 PRO A O 1
ATOM 810 N N . ASP A 1 100 ? 1.425 -0.259 14.249 1.00 95.88 100 ASP A N 1
ATOM 811 C CA . ASP A 1 100 ? 2.734 -0.789 14.660 1.00 95.88 100 ASP A CA 1
ATOM 812 C C . ASP A 1 100 ? 3.768 -0.824 13.523 1.00 95.88 100 ASP A C 1
ATOM 814 O O . ASP A 1 100 ? 4.976 -0.801 13.768 1.00 95.88 100 ASP A O 1
ATOM 818 N N . PHE A 1 101 ? 3.314 -0.917 12.273 1.00 96.94 101 PHE A N 1
ATOM 819 C CA . PHE A 1 101 ? 4.175 -1.046 11.097 1.00 96.94 101 PHE A CA 1
ATOM 820 C C . PHE A 1 101 ? 3.502 -0.506 9.828 1.00 96.94 101 PHE A C 1
ATOM 822 O O . PHE A 1 101 ? 2.279 -0.359 9.766 1.00 96.94 101 PHE A O 1
ATOM 829 N N . SER A 1 102 ? 4.287 -0.278 8.778 1.00 98.19 102 SER A N 1
ATOM 830 C CA . SER A 1 102 ? 3.784 -0.019 7.429 1.00 98.19 102 SER A CA 1
ATOM 831 C C . SER A 1 102 ? 4.295 -1.054 6.429 1.00 98.19 102 SER A C 1
ATOM 833 O O . SER A 1 102 ? 5.309 -1.726 6.646 1.00 98.19 102 SER A O 1
ATOM 835 N N . ILE A 1 103 ? 3.557 -1.222 5.332 1.00 98.25 103 ILE A N 1
ATOM 836 C CA . ILE A 1 103 ? 3.975 -2.028 4.184 1.00 98.25 103 ILE A CA 1
ATOM 837 C C . ILE A 1 103 ? 4.009 -1.131 2.957 1.00 98.25 103 ILE A C 1
ATOM 839 O O . ILE A 1 103 ? 2.971 -0.623 2.539 1.00 98.25 103 ILE A O 1
ATOM 843 N N . ARG A 1 104 ? 5.182 -0.991 2.343 1.00 97.69 104 ARG A N 1
ATOM 844 C CA . ARG A 1 104 ? 5.326 -0.400 1.013 1.00 97.69 104 ARG A CA 1
ATOM 845 C C . ARG A 1 104 ? 5.144 -1.466 -0.053 1.00 97.69 104 ARG A C 1
ATOM 847 O O . ARG A 1 104 ? 5.695 -2.556 0.075 1.00 97.69 104 ARG A O 1
ATOM 854 N N . ILE A 1 105 ? 4.384 -1.144 -1.090 1.00 97.12 105 ILE A N 1
ATOM 855 C CA . ILE A 1 105 ? 4.091 -1.990 -2.241 1.00 97.12 105 ILE A CA 1
ATOM 856 C C . ILE A 1 105 ? 4.497 -1.232 -3.500 1.00 97.12 105 ILE A C 1
ATOM 858 O O . ILE A 1 105 ? 3.933 -0.182 -3.808 1.00 97.12 105 ILE A O 1
ATOM 862 N N . TYR A 1 106 ? 5.448 -1.798 -4.234 1.00 95.69 106 TYR A N 1
ATOM 863 C CA . TYR A 1 106 ? 5.947 -1.288 -5.504 1.00 95.69 106 TYR A CA 1
ATOM 864 C C . TYR A 1 106 ? 5.403 -2.183 -6.622 1.00 95.69 106 TYR A C 1
ATOM 866 O O . TYR A 1 106 ? 5.765 -3.365 -6.662 1.00 95.69 106 TYR A O 1
ATOM 874 N N . PRO A 1 107 ? 4.527 -1.669 -7.502 1.00 93.81 107 PRO A N 1
ATOM 875 C CA . PRO A 1 107 ? 4.107 -2.390 -8.698 1.00 93.81 107 PRO A CA 1
ATOM 876 C C . PRO A 1 107 ? 5.315 -2.756 -9.564 1.00 93.81 107 PRO A C 1
ATOM 878 O O . PRO A 1 107 ? 6.227 -1.947 -9.731 1.00 93.81 107 PRO A O 1
ATOM 881 N N . LEU A 1 108 ? 5.332 -3.977 -10.096 1.00 91.25 108 LEU A N 1
ATOM 882 C CA . LEU A 1 108 ? 6.349 -4.438 -11.037 1.00 91.25 108 LEU A CA 1
ATOM 883 C C . LEU A 1 108 ? 5.725 -4.540 -12.433 1.00 91.25 108 LEU A C 1
ATOM 885 O O . LEU A 1 108 ? 4.833 -5.363 -12.647 1.00 91.25 108 LEU A O 1
ATOM 889 N N . ASP A 1 109 ? 6.222 -3.748 -13.383 1.00 73.38 109 ASP A N 1
ATOM 890 C CA . ASP A 1 109 ? 5.867 -3.876 -14.802 1.00 73.38 109 ASP A CA 1
ATOM 891 C C . ASP A 1 109 ? 6.360 -5.219 -15.322 1.00 73.38 109 ASP A C 1
ATOM 893 O O . ASP A 1 109 ? 7.567 -5.445 -15.417 1.00 73.38 109 ASP A O 1
ATOM 897 N N . THR A 1 110 ? 5.443 -6.140 -15.616 1.00 63.25 110 THR A N 1
ATOM 898 C CA . THR A 1 110 ? 5.835 -7.474 -16.070 1.00 63.25 110 THR A CA 1
ATOM 899 C C . THR A 1 110 ? 4.828 -8.080 -17.040 1.00 63.25 110 THR A C 1
ATOM 901 O O . THR A 1 110 ? 3.924 -8.802 -16.635 1.00 63.25 110 THR A O 1
ATOM 904 N N . GLU A 1 111 ? 5.047 -7.859 -18.340 1.00 59.34 111 GLU A N 1
ATOM 905 C CA . GLU A 1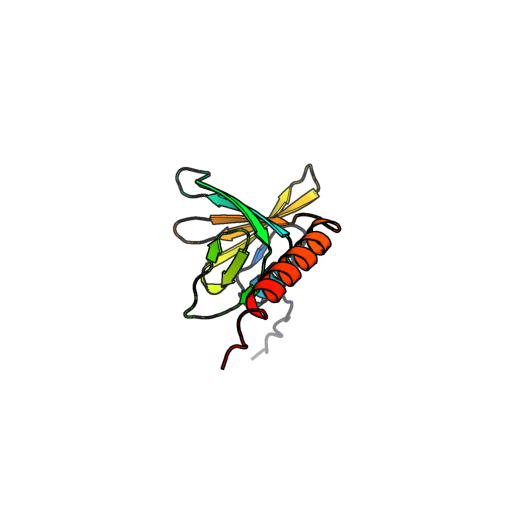 111 ? 4.440 -8.691 -19.393 1.00 59.34 111 GLU A CA 1
ATOM 906 C C . GLU A 1 111 ? 4.936 -10.154 -19.282 1.00 59.34 111 GLU A C 1
ATOM 908 O O . GLU A 1 111 ? 4.173 -11.093 -19.492 1.00 59.34 111 GLU A O 1
ATOM 913 N N . ASP A 1 112 ? 6.181 -10.371 -18.832 1.00 58.28 112 ASP A N 1
ATOM 914 C CA . ASP A 1 112 ? 6.805 -11.705 -18.786 1.00 58.28 112 ASP A CA 1
ATOM 915 C C . ASP A 1 112 ? 6.449 -12.544 -17.539 1.00 58.28 112 ASP A C 1
ATOM 917 O O . ASP A 1 112 ? 6.306 -13.768 -17.629 1.00 58.28 112 ASP A O 1
ATOM 921 N N . LYS A 1 113 ? 6.275 -11.927 -16.355 1.00 60.59 113 LYS A N 1
ATOM 922 C CA . LYS A 1 113 ? 5.970 -12.685 -15.118 1.00 60.59 113 LYS A CA 1
ATOM 923 C C . LYS A 1 113 ? 4.541 -13.234 -15.108 1.00 60.59 113 LYS A C 1
ATOM 925 O O . LYS A 1 113 ? 4.302 -14.258 -14.470 1.00 60.59 113 LYS A O 1
ATOM 930 N N . GLU A 1 114 ? 3.601 -12.601 -15.815 1.00 60.81 114 GLU A N 1
ATOM 931 C CA . GLU A 1 114 ? 2.234 -13.121 -15.951 1.00 60.81 114 GLU A CA 1
ATOM 932 C C . GLU A 1 114 ? 2.193 -14.447 -16.707 1.00 60.81 114 GLU A C 1
ATOM 934 O O . GLU A 1 114 ? 1.538 -15.386 -16.248 1.00 60.81 114 GLU A O 1
ATOM 939 N N . VAL A 1 115 ? 2.925 -14.547 -17.820 1.00 62.88 115 VAL A N 1
ATOM 940 C CA . VAL A 1 115 ? 3.000 -15.772 -18.630 1.00 62.88 115 VAL A CA 1
ATOM 941 C C . VAL A 1 115 ? 3.615 -16.910 -17.818 1.00 62.88 115 VAL A C 1
ATOM 943 O O . VAL A 1 115 ? 3.057 -18.005 -17.762 1.00 62.88 115 VAL A O 1
ATOM 946 N N . GLN A 1 116 ? 4.718 -16.637 -17.118 1.00 61.41 116 GLN A N 1
ATOM 947 C CA . GLN A 1 116 ? 5.411 -17.644 -16.317 1.00 61.41 116 GLN A CA 1
ATOM 948 C C . GLN A 1 116 ? 4.537 -18.178 -15.163 1.00 61.41 116 GLN A C 1
ATOM 950 O O . GLN A 1 116 ? 4.472 -19.384 -14.939 1.00 61.41 116 GLN A O 1
ATOM 955 N N . TRP A 1 117 ? 3.765 -17.316 -14.493 1.00 65.94 117 TRP A N 1
ATOM 956 C CA . TRP A 1 117 ? 2.844 -17.744 -13.431 1.00 65.94 117 TRP A CA 1
ATOM 957 C C . TRP A 1 117 ? 1.655 -18.566 -13.919 1.00 65.94 117 TRP A C 1
ATOM 959 O O . TRP A 1 117 ? 1.159 -19.421 -13.178 1.00 65.94 117 TRP A O 1
ATOM 969 N N . GLN A 1 118 ? 1.146 -18.289 -15.123 1.00 64.00 118 GLN A N 1
ATOM 970 C CA . GLN A 1 118 ? 0.095 -19.118 -15.713 1.00 64.00 118 GLN A CA 1
ATOM 971 C C . GLN A 1 118 ? 0.603 -20.547 -15.911 1.00 64.00 118 GLN A C 1
ATOM 973 O O . GLN A 1 118 ? -0.103 -21.486 -15.552 1.00 64.00 118 GLN A O 1
ATOM 978 N N . MET A 1 119 ? 1.843 -20.704 -16.383 1.00 61.81 119 MET A N 1
ATOM 979 C CA . MET A 1 119 ? 2.482 -22.013 -16.540 1.00 61.81 119 MET A CA 1
ATOM 980 C C . MET A 1 119 ? 2.659 -22.729 -15.192 1.00 61.81 119 MET A C 1
ATOM 982 O O . MET A 1 119 ? 2.254 -23.883 -15.070 1.00 61.81 119 MET A O 1
ATOM 986 N N . ASP A 1 120 ? 3.155 -22.036 -14.160 1.00 66.88 120 ASP A N 1
ATOM 987 C CA . ASP A 1 120 ? 3.332 -22.616 -12.818 1.00 66.88 120 ASP A CA 1
ATOM 988 C C . ASP A 1 120 ? 1.990 -23.023 -12.179 1.00 66.88 120 ASP A C 1
ATOM 990 O O . ASP A 1 120 ? 1.882 -24.063 -11.537 1.00 66.88 120 ASP A O 1
ATOM 994 N N . THR A 1 121 ? 0.929 -22.234 -12.386 1.00 63.56 121 THR A N 1
ATOM 995 C CA . THR A 1 121 ? -0.408 -22.536 -11.840 1.00 63.56 121 THR A CA 1
ATOM 996 C C . THR A 1 121 ? -1.066 -23.724 -12.546 1.00 63.56 121 THR A C 1
ATOM 998 O O . THR A 1 121 ? -1.795 -24.483 -11.908 1.00 63.56 121 THR A O 1
ATOM 1001 N N . ILE A 1 122 ? -0.850 -23.871 -13.857 1.00 65.88 122 ILE A N 1
ATOM 1002 C CA . ILE A 1 122 ? -1.308 -25.041 -14.617 1.00 65.88 122 ILE A CA 1
ATOM 1003 C C . ILE A 1 122 ? -0.556 -26.285 -14.130 1.00 65.88 122 ILE A C 1
ATOM 1005 O O . ILE A 1 122 ? -1.198 -27.267 -13.777 1.00 65.88 122 ILE A O 1
ATOM 1009 N N . SER A 1 123 ? 0.769 -26.195 -13.970 1.00 61.47 123 SER A N 1
ATOM 1010 C CA . SER A 1 123 ? 1.582 -27.286 -13.421 1.00 61.47 123 SER A CA 1
ATOM 1011 C C . SER A 1 123 ? 1.144 -27.708 -12.016 1.00 61.47 123 SER A C 1
ATOM 1013 O O . SER A 1 123 ? 1.091 -28.902 -11.737 1.00 61.47 123 SER A O 1
ATOM 1015 N N . ASP A 1 124 ? 0.831 -26.755 -11.130 1.00 62.06 124 ASP A N 1
ATOM 1016 C CA . ASP A 1 124 ? 0.312 -27.062 -9.794 1.00 62.06 124 ASP A CA 1
ATOM 1017 C C . ASP A 1 124 ? -1.024 -27.821 -9.894 1.00 62.06 124 ASP A C 1
ATOM 1019 O O . ASP A 1 124 ? -1.224 -28.786 -9.167 1.00 62.06 124 ASP A O 1
ATOM 1023 N N . LYS A 1 125 ? -1.939 -27.429 -10.794 1.00 60.09 125 LYS A N 1
ATOM 1024 C CA . LYS A 1 125 ? -3.244 -28.099 -10.962 1.00 60.09 125 LYS A CA 1
ATOM 1025 C C . LYS A 1 125 ? -3.130 -29.512 -11.531 1.00 60.09 125 LYS A C 1
ATOM 1027 O O . LYS A 1 125 ? -3.793 -30.407 -11.013 1.00 60.09 125 LYS A O 1
ATOM 1032 N N . ASP A 1 126 ? -2.269 -29.718 -12.524 1.00 59.25 126 ASP A N 1
ATOM 1033 C CA . ASP A 1 126 ? -2.063 -31.028 -13.155 1.00 59.25 126 ASP A CA 1
ATOM 1034 C C . ASP A 1 126 ? -1.496 -32.064 -12.162 1.00 59.25 126 ASP A C 1
ATOM 1036 O O . ASP A 1 126 ? -1.750 -33.260 -12.286 1.00 59.25 126 ASP A O 1
ATOM 1040 N N . LEU A 1 127 ? -0.779 -31.610 -11.127 1.00 56.28 127 LEU A N 1
ATOM 1041 C CA . LEU A 1 127 ? -0.290 -32.459 -10.036 1.00 56.28 127 LEU A CA 1
ATOM 1042 C C . LEU A 1 127 ? -1.397 -32.909 -9.065 1.00 56.28 127 LEU A C 1
ATOM 1044 O O . LEU A 1 127 ? -1.253 -33.957 -8.444 1.00 56.28 127 LEU A O 1
ATOM 1048 N N . PHE A 1 128 ? -2.492 -32.152 -8.922 1.00 54.72 128 PHE A N 1
ATOM 1049 C CA . PHE A 1 128 ? -3.600 -32.494 -8.014 1.00 54.72 128 PHE A CA 1
ATOM 1050 C C . PHE A 1 128 ? -4.750 -33.255 -8.694 1.00 54.72 128 PHE A C 1
ATOM 1052 O O . PHE A 1 128 ? -5.589 -33.817 -7.992 1.00 54.72 128 PHE A O 1
ATOM 1059 N N . GLU A 1 129 ? -4.806 -33.299 -10.028 1.00 57.34 129 GLU A N 1
ATOM 1060 C CA . GLU A 1 129 ? -5.828 -34.050 -10.782 1.00 57.34 129 GLU A CA 1
ATOM 1061 C C . GLU A 1 129 ? -5.401 -35.500 -11.111 1.00 57.34 129 GLU A C 1
ATOM 1063 O O . GLU A 1 129 ? -6.217 -36.284 -11.589 1.00 57.34 129 GLU A O 1
ATOM 1068 N N . GLY A 1 130 ? -4.156 -35.893 -10.805 1.00 54.56 130 GLY A N 1
ATOM 1069 C CA . GLY A 1 130 ? -3.598 -37.223 -11.100 1.00 54.56 130 GLY A CA 1
ATOM 1070 C C . GLY A 1 130 ? -3.724 -38.302 -10.009 1.00 54.56 130 GLY A C 1
ATOM 1071 O O . GLY A 1 130 ? -3.248 -39.411 -10.230 1.00 54.56 130 GLY A O 1
ATOM 1072 N N . GLU A 1 131 ? -4.334 -38.020 -8.849 1.00 52.53 131 GLU A N 1
ATOM 1073 C CA . GLU A 1 131 ? -4.449 -38.979 -7.722 1.00 52.53 131 GLU A CA 1
ATOM 1074 C C . GLU A 1 131 ? -5.900 -39.385 -7.375 1.00 52.53 131 GLU A C 1
ATOM 1076 O O . GLU A 1 131 ? -6.214 -39.702 -6.227 1.00 52.53 131 GLU A O 1
ATOM 1081 N N . GLN A 1 132 ? -6.816 -39.407 -8.347 1.00 56.38 132 GLN A N 1
ATOM 1082 C CA . GLN A 1 132 ? -8.118 -40.070 -8.174 1.00 56.38 132 GLN A CA 1
ATOM 1083 C C . GLN A 1 132 ? -8.390 -41.047 -9.312 1.00 56.38 132 GLN A C 1
ATOM 1085 O O . GLN A 1 132 ? -9.078 -40.700 -10.260 1.00 56.38 132 GLN A O 1
ATOM 1090 N N . GLU A 1 133 ? -7.850 -42.260 -9.194 1.00 51.03 133 GLU A N 1
ATOM 1091 C CA . GLU A 1 133 ? -8.452 -43.503 -9.701 1.00 51.03 133 GLU A CA 1
ATOM 1092 C C . GLU A 1 133 ? -7.564 -44.689 -9.289 1.00 51.03 133 GLU A C 1
ATOM 1094 O O . GLU A 1 133 ? -6.615 -45.006 -9.990 1.00 51.03 133 GLU A O 1
ATOM 1099 N N . GLU A 1 134 ? -7.867 -45.338 -8.161 1.00 46.50 134 GLU A N 1
ATOM 1100 C CA . GLU A 1 134 ? -7.694 -46.793 -7.994 1.00 46.50 134 GLU A CA 1
ATOM 1101 C C . GLU A 1 134 ? -8.775 -47.281 -7.006 1.00 46.50 134 GLU A C 1
ATOM 1103 O O . GLU A 1 134 ? -8.643 -47.112 -5.792 1.00 46.50 134 GLU A O 1
ATOM 1108 N N . ASP A 1 135 ? -9.867 -47.824 -7.560 1.00 45.91 135 ASP A N 1
ATOM 1109 C CA . ASP A 1 135 ? -10.775 -48.776 -6.893 1.00 45.91 135 ASP A CA 1
ATOM 1110 C C . ASP A 1 135 ? -10.248 -50.211 -7.089 1.00 45.91 135 ASP A C 1
ATOM 1112 O O . ASP A 1 135 ? -9.806 -50.528 -8.223 1.00 45.91 135 ASP A O 1
#

Sequence (135 aa):
MQKRVESGLVACFVNDGIIYQKKDMLRILSDLLFVKYEQYDSSGLKKTGEGRVFRVYNNTTNSSILMNGRIYLNVNSFEYLQIHTDPNTNTSYFELFTPDFSIRIYPLDTEDKEVQWQMDTISDKDLFEGEQEED

Organism: Thermodesulfobium acidiphilum (NCBI:txid1794699)

pLDDT: mean 85.1, std 16.6, range [42.5, 98.38]